Protein AF-A0A061EJB8-F1 (afdb_monomer_lite)

Sequence (89 aa):
MGLRETCEYLAFISQVEPKNFEEAKKEKSWMITMQEELDQFERNKVWTLVPRPTNHPIIGTKWVFKNKMDELGNVNNFVDLGMIDADEL

Radius of 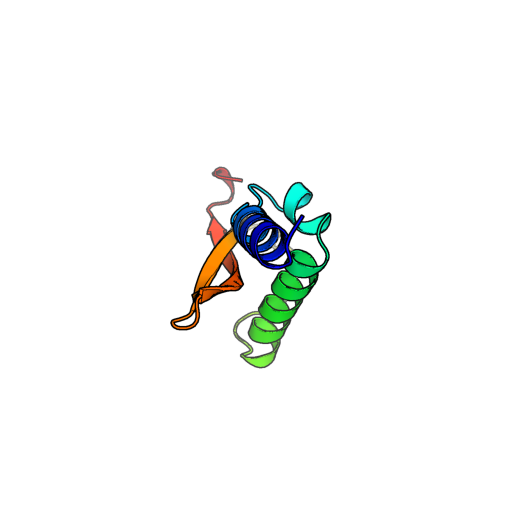gyration: 16.96 Å; chains: 1; bounding box: 39×27×50 Å

Foldseek 3Di:
DDPVVVVVVVLVVLQDWDPAPVRQVVDPLSVVQVVVVVVVCVVVVVDDDDPDDPPDFDWDKGKDWHWDADPVRDIHIHIDIDTHGPVVD

Structure (mmCIF, N/CA/C/O backbone):
data_AF-A0A061EJB8-F1
#
_entry.id   AF-A0A061EJB8-F1
#
loop_
_atom_site.group_PDB
_atom_site.id
_atom_site.type_symbol
_atom_site.label_atom_id
_atom_site.label_alt_id
_atom_site.label_comp_id
_atom_site.label_asym_id
_atom_site.label_entity_id
_atom_site.label_seq_id
_atom_site.pdbx_PDB_ins_code
_atom_site.Cartn_x
_atom_site.Cartn_y
_atom_site.Cartn_z
_atom_site.occupancy
_atom_site.B_iso_or_equiv
_atom_site.auth_seq_id
_atom_site.auth_comp_id
_atom_site.auth_asym_id
_atom_site.auth_atom_id
_atom_site.pdbx_PDB_model_num
ATOM 1 N N . MET A 1 1 ? 25.678 2.385 -27.585 1.00 47.59 1 MET A N 1
ATOM 2 C CA . MET A 1 1 ? 24.879 2.161 -26.369 1.00 47.59 1 MET A CA 1
ATOM 3 C C . MET A 1 1 ? 23.776 1.196 -26.723 1.00 47.59 1 MET A C 1
ATOM 5 O O . MET A 1 1 ? 22.909 1.542 -27.517 1.00 47.59 1 MET A O 1
ATOM 9 N N . GLY A 1 2 ? 23.927 -0.055 -26.303 1.00 51.25 2 GLY A N 1
ATOM 10 C CA . GLY A 1 2 ? 23.055 -1.153 -26.722 1.00 51.25 2 GLY A CA 1
ATOM 11 C C . GLY A 1 2 ? 21.815 -1.265 -25.838 1.00 51.25 2 GLY A C 1
ATOM 12 O O . GLY A 1 2 ? 21.875 -0.950 -24.655 1.00 51.25 2 GLY A O 1
ATOM 13 N N . LEU A 1 3 ? 20.723 -1.801 -26.395 1.00 55.94 3 LEU A N 1
ATOM 14 C CA . LEU A 1 3 ? 19.475 -2.150 -25.685 1.00 55.94 3 LEU A CA 1
ATOM 15 C C . LEU A 1 3 ? 19.701 -2.917 -24.364 1.00 55.94 3 LEU A C 1
ATOM 17 O O . LEU A 1 3 ? 18.909 -2.824 -23.431 1.00 55.94 3 LEU A O 1
ATOM 21 N N . ARG A 1 4 ? 20.807 -3.657 -24.273 1.00 54.94 4 ARG A N 1
ATOM 22 C CA . ARG A 1 4 ? 21.198 -4.428 -23.093 1.00 54.94 4 ARG A CA 1
ATOM 23 C C . ARG A 1 4 ? 21.610 -3.547 -21.904 1.00 54.94 4 ARG A C 1
ATOM 25 O O . ARG A 1 4 ? 21.163 -3.804 -20.795 1.00 54.94 4 ARG A O 1
ATOM 32 N N . GLU A 1 5 ? 22.359 -2.469 -22.146 1.00 56.47 5 GLU A N 1
ATOM 33 C CA . GLU A 1 5 ? 22.759 -1.511 -21.099 1.00 56.47 5 GLU A CA 1
ATOM 34 C C . GLU A 1 5 ? 21.539 -0.746 -20.559 1.00 56.47 5 GLU A C 1
ATOM 36 O O . GLU A 1 5 ? 21.445 -0.469 -19.366 1.00 56.47 5 GLU A O 1
ATOM 41 N N . THR A 1 6 ? 20.559 -0.452 -21.423 1.00 56.06 6 THR A N 1
ATOM 42 C CA . THR A 1 6 ? 19.312 0.212 -21.013 1.00 56.06 6 THR A CA 1
ATOM 43 C C . THR A 1 6 ? 18.409 -0.691 -20.173 1.00 56.06 6 THR A C 1
ATOM 45 O O . THR A 1 6 ? 17.782 -0.204 -19.236 1.00 56.06 6 THR A O 1
ATOM 48 N N . CYS A 1 7 ? 18.359 -1.997 -20.457 1.00 54.91 7 CYS A N 1
ATOM 49 C CA . CYS A 1 7 ? 17.591 -2.954 -19.655 1.00 54.91 7 CYS A CA 1
ATOM 50 C C . CYS A 1 7 ? 18.221 -3.189 -18.276 1.00 54.91 7 CYS A C 1
ATOM 52 O O . CYS A 1 7 ? 17.498 -3.226 -17.284 1.00 54.91 7 CYS A O 1
ATOM 54 N N . GLU A 1 8 ? 19.551 -3.287 -18.197 1.00 55.22 8 GLU A N 1
ATOM 55 C CA . GLU A 1 8 ? 20.270 -3.445 -16.925 1.00 55.22 8 GLU A CA 1
ATOM 56 C C . GLU A 1 8 ? 20.116 -2.201 -16.029 1.00 55.22 8 GLU A C 1
ATOM 58 O O . GLU A 1 8 ? 19.879 -2.325 -14.828 1.00 55.22 8 GLU A O 1
ATOM 63 N N . TYR A 1 9 ? 20.143 -0.997 -16.612 1.00 59.22 9 TYR A N 1
ATOM 64 C CA . TYR A 1 9 ? 19.898 0.256 -15.890 1.00 59.22 9 TYR A CA 1
ATOM 65 C C . TYR A 1 9 ? 18.448 0.397 -15.395 1.00 59.22 9 TYR A C 1
ATOM 67 O O . TYR A 1 9 ? 18.225 0.814 -14.261 1.00 59.22 9 TYR A O 1
ATOM 75 N N . LEU A 1 10 ? 17.455 0.013 -16.205 1.00 55.28 10 LEU A N 1
ATOM 76 C CA . LEU A 1 10 ? 16.044 0.024 -15.797 1.00 55.28 10 LEU A CA 1
ATOM 77 C C . LEU A 1 10 ? 15.757 -1.003 -14.693 1.00 55.28 10 LEU A C 1
ATOM 79 O O . LEU A 1 10 ? 15.060 -0.680 -13.735 1.00 55.28 10 LEU A O 1
ATOM 83 N N . ALA A 1 11 ? 16.338 -2.203 -14.783 1.00 53.53 11 ALA A N 1
ATOM 84 C CA . ALA A 1 11 ? 16.237 -3.220 -13.737 1.00 53.53 11 ALA A CA 1
ATOM 85 C C . ALA A 1 11 ? 16.907 -2.772 -12.427 1.00 53.53 11 ALA A C 1
ATOM 87 O O . ALA A 1 11 ? 16.421 -3.102 -11.350 1.00 53.53 11 ALA A O 1
ATOM 88 N N . PHE A 1 12 ? 17.991 -1.996 -12.508 1.00 57.09 12 PHE A N 1
ATOM 89 C CA . PHE A 1 12 ? 18.652 -1.400 -11.348 1.00 57.09 12 PHE A CA 1
ATOM 90 C C . PHE A 1 12 ? 17.833 -0.260 -10.722 1.00 57.09 12 PHE A C 1
ATOM 92 O O . PHE A 1 12 ? 17.677 -0.220 -9.506 1.00 57.09 12 PHE A O 1
ATOM 99 N N . ILE A 1 13 ? 17.250 0.640 -11.524 1.00 53.78 13 ILE A N 1
ATOM 100 C CA . ILE A 1 13 ? 16.366 1.698 -11.000 1.00 53.78 13 ILE A CA 1
ATOM 101 C C . ILE A 1 13 ? 15.101 1.103 -10.378 1.00 53.78 13 ILE A C 1
ATOM 103 O O . ILE A 1 13 ? 14.657 1.578 -9.336 1.00 53.78 13 ILE A O 1
ATOM 107 N N . SER A 1 14 ? 14.585 0.008 -10.938 1.00 58.62 14 SER A N 1
ATOM 108 C CA . SER A 1 14 ? 13.461 -0.729 -10.363 1.00 58.62 14 SER A CA 1
ATOM 109 C C . SER A 1 14 ? 13.764 -1.379 -9.005 1.00 58.62 14 SER A C 1
ATOM 111 O O . SER A 1 14 ? 12.842 -1.900 -8.392 1.00 58.62 14 SER A O 1
ATOM 113 N N . GLN A 1 15 ? 15.014 -1.373 -8.521 1.00 61.97 15 GLN A N 1
ATOM 114 C CA . GLN A 1 15 ? 15.375 -1.899 -7.197 1.00 61.97 15 GLN A CA 1
ATOM 115 C C . GLN A 1 15 ? 15.334 -0.847 -6.087 1.00 61.97 15 GLN A C 1
ATOM 117 O O . GLN A 1 15 ? 15.448 -1.214 -4.917 1.00 61.97 15 GLN A O 1
ATOM 122 N N . VAL A 1 16 ? 15.186 0.442 -6.405 1.00 74.50 16 VAL A N 1
ATOM 123 C CA . VAL A 1 16 ? 15.202 1.481 -5.371 1.00 74.50 16 VAL A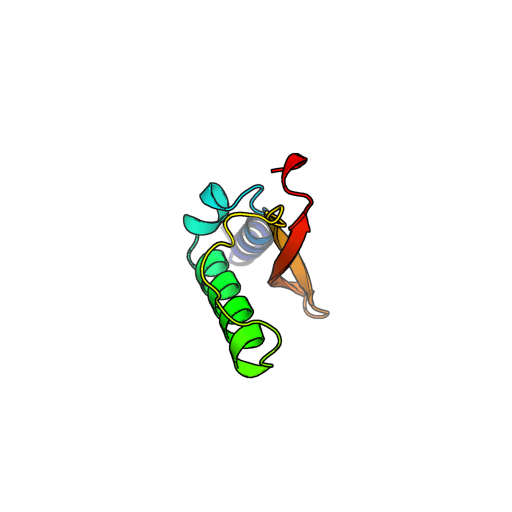 CA 1
ATOM 124 C C . VAL A 1 16 ? 13.841 1.535 -4.687 1.00 74.50 16 VAL A C 1
ATOM 126 O O . VAL A 1 16 ? 12.882 2.106 -5.198 1.00 74.50 16 VAL A O 1
ATOM 129 N N . GLU A 1 17 ? 13.760 0.904 -3.520 1.00 83.81 17 GLU A N 1
ATOM 130 C CA . GLU A 1 17 ? 12.578 0.950 -2.665 1.00 83.81 17 GLU A CA 1
ATOM 131 C C . GLU A 1 17 ? 12.447 2.341 -2.020 1.00 83.81 17 GLU A C 1
ATOM 133 O O . GLU A 1 17 ? 13.404 2.826 -1.398 1.00 83.81 17 GLU A O 1
ATOM 138 N N . PRO A 1 18 ? 11.277 2.996 -2.129 1.00 86.31 18 PRO A N 1
ATOM 139 C CA . PRO A 1 18 ? 10.998 4.219 -1.397 1.00 86.31 18 PRO A CA 1
ATOM 140 C C . PRO A 1 18 ? 11.089 3.983 0.107 1.00 86.31 18 PRO A C 1
ATOM 142 O O . PRO A 1 18 ? 10.558 3.006 0.636 1.00 86.31 18 PRO A O 1
ATOM 145 N N . LYS A 1 19 ? 11.700 4.917 0.834 1.00 86.06 19 LYS A N 1
ATOM 146 C CA . LYS A 1 19 ? 11.816 4.802 2.299 1.00 86.06 19 LYS A CA 1
ATOM 147 C C . LYS A 1 19 ? 10.563 5.258 3.033 1.00 86.06 19 LYS A C 1
ATOM 149 O O . LYS A 1 19 ? 10.380 4.957 4.211 1.00 86.06 19 LYS A O 1
ATOM 154 N N . ASN A 1 20 ? 9.740 6.061 2.368 1.00 86.25 20 ASN A N 1
ATOM 155 C CA . ASN A 1 20 ? 8.564 6.696 2.939 1.00 86.25 20 ASN A CA 1
ATOM 156 C C . ASN A 1 20 ? 7.547 7.036 1.842 1.00 86.25 20 ASN A C 1
ATOM 158 O O . ASN A 1 20 ? 7.847 7.025 0.647 1.00 86.25 20 ASN A O 1
ATOM 162 N N . PHE A 1 21 ? 6.336 7.380 2.278 1.00 86.94 21 PHE A N 1
ATOM 163 C CA . PHE A 1 21 ? 5.238 7.763 1.394 1.00 86.94 21 PHE A CA 1
ATOM 164 C C . PHE A 1 21 ? 5.574 8.966 0.497 1.00 86.94 21 PHE A C 1
ATOM 166 O O . PHE A 1 21 ? 5.170 8.995 -0.661 1.00 86.94 21 PHE A O 1
ATOM 173 N N . GLU A 1 22 ? 6.333 9.945 0.996 1.00 90.75 22 GLU A N 1
ATOM 174 C CA . GLU A 1 22 ? 6.677 11.149 0.228 1.00 90.75 22 GLU A CA 1
ATOM 175 C C . GLU A 1 22 ? 7.625 10.861 -0.942 1.00 90.75 22 GLU A C 1
ATOM 177 O O . GLU A 1 22 ? 7.559 11.536 -1.970 1.00 90.75 22 GLU A O 1
ATOM 182 N N . GLU A 1 23 ? 8.496 9.861 -0.814 1.00 89.69 23 GLU A N 1
ATOM 183 C CA . GLU A 1 23 ? 9.297 9.336 -1.920 1.00 89.69 23 GLU A CA 1
ATOM 184 C C . GLU A 1 23 ? 8.425 8.528 -2.883 1.00 89.69 23 GLU A C 1
ATOM 186 O O . GLU A 1 23 ? 8.412 8.822 -4.077 1.00 89.69 23 GLU A O 1
ATOM 191 N N . ALA A 1 24 ? 7.622 7.597 -2.361 1.00 87.94 24 ALA A N 1
ATOM 192 C CA . ALA A 1 24 ? 6.770 6.728 -3.169 1.00 87.94 24 ALA A CA 1
ATOM 193 C C . ALA A 1 24 ? 5.761 7.512 -4.021 1.00 87.94 24 ALA A 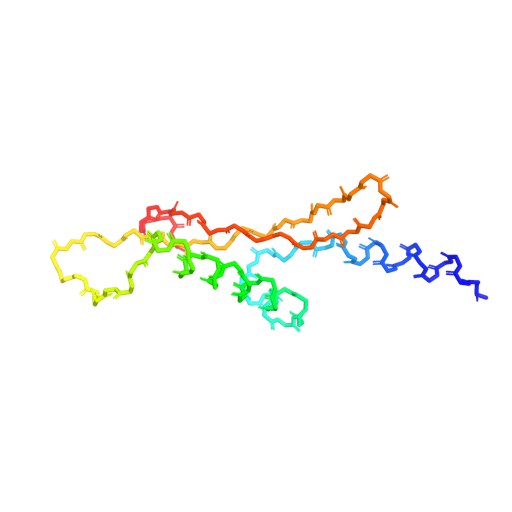C 1
ATOM 195 O O . ALA A 1 24 ? 5.567 7.206 -5.194 1.00 87.94 24 ALA A O 1
ATOM 196 N N . LYS A 1 25 ? 5.144 8.574 -3.482 1.00 88.88 25 LYS A N 1
ATOM 197 C CA . LYS A 1 25 ? 4.128 9.344 -4.221 1.00 88.88 25 LYS A CA 1
ATOM 198 C C . LYS A 1 25 ? 4.685 10.100 -5.432 1.00 88.88 25 LYS A C 1
ATOM 200 O O . LYS A 1 25 ? 3.911 10.552 -6.270 1.00 88.88 25 LYS A O 1
ATOM 205 N N . LYS A 1 26 ? 6.005 10.299 -5.522 1.00 89.62 26 LYS A N 1
ATOM 206 C CA . LYS A 1 26 ? 6.634 10.982 -6.669 1.00 89.62 26 LYS A CA 1
ATOM 207 C C . LYS A 1 26 ? 6.647 10.103 -7.915 1.00 89.62 26 LYS A C 1
ATOM 209 O O . LYS A 1 26 ? 6.754 10.618 -9.026 1.00 89.62 26 LYS A O 1
ATOM 214 N N . GLU A 1 27 ? 6.525 8.795 -7.734 1.00 86.69 27 GLU A N 1
ATOM 215 C CA . GLU A 1 27 ? 6.602 7.807 -8.793 1.00 86.69 27 GLU A CA 1
ATOM 216 C C . GLU A 1 27 ? 5.234 7.175 -9.047 1.00 86.69 27 GLU A C 1
ATOM 218 O O . GLU A 1 27 ? 4.577 6.624 -8.162 1.00 86.69 27 GLU A O 1
ATOM 223 N N . LYS A 1 28 ? 4.796 7.235 -10.306 1.00 86.50 28 LYS A N 1
ATOM 224 C CA . LYS A 1 28 ? 3.456 6.783 -10.692 1.00 86.50 28 LYS A CA 1
ATOM 225 C C . LYS A 1 28 ? 3.247 5.282 -10.453 1.00 86.50 28 LYS A C 1
ATOM 227 O O . LYS A 1 28 ? 2.146 4.887 -10.089 1.00 86.50 28 LYS A O 1
ATOM 232 N N . SER A 1 29 ? 4.279 4.459 -10.647 1.00 84.56 29 SER A N 1
ATOM 233 C CA . SER A 1 29 ? 4.232 3.007 -10.411 1.00 84.56 29 SER A CA 1
ATOM 234 C C . SER A 1 29 ? 3.881 2.685 -8.956 1.00 84.56 29 SER A C 1
ATOM 236 O O . SER A 1 29 ? 2.977 1.892 -8.700 1.00 8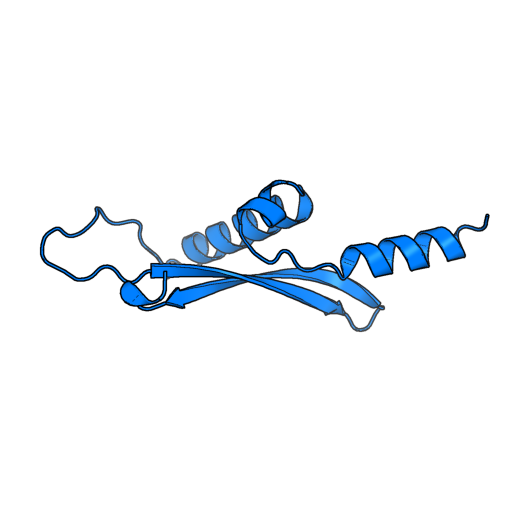4.56 29 SER A O 1
ATOM 238 N N . TRP A 1 30 ? 4.523 3.358 -8.000 1.00 87.88 30 TRP A N 1
ATOM 239 C CA . TRP A 1 30 ? 4.244 3.213 -6.573 1.00 87.88 30 TRP A CA 1
ATOM 240 C C . TRP A 1 30 ? 2.856 3.726 -6.189 1.00 87.88 30 TRP A C 1
ATOM 242 O O . TRP A 1 30 ? 2.163 3.061 -5.424 1.00 87.88 30 TRP A O 1
ATOM 252 N N . MET A 1 31 ? 2.403 4.852 -6.754 1.00 89.75 31 MET A N 1
ATOM 253 C CA . MET A 1 31 ? 1.031 5.334 -6.538 1.00 89.75 31 MET A CA 1
ATOM 254 C C . MET A 1 31 ? -0.032 4.344 -7.018 1.00 89.75 31 MET A C 1
ATOM 256 O O . MET A 1 31 ? -1.005 4.110 -6.305 1.00 89.75 31 MET A O 1
ATOM 260 N N . ILE A 1 32 ? 0.152 3.770 -8.211 1.00 89.12 32 ILE A N 1
ATOM 261 C CA . ILE A 1 32 ? -0.762 2.756 -8.753 1.00 89.12 32 ILE A CA 1
ATOM 262 C C . ILE A 1 32 ? -0.782 1.537 -7.830 1.00 89.12 32 ILE A C 1
ATOM 264 O O . ILE A 1 32 ? -1.856 1.112 -7.425 1.00 89.12 32 ILE A O 1
ATOM 268 N N . THR A 1 33 ? 0.392 1.051 -7.422 1.00 88.06 33 THR A N 1
ATOM 269 C CA . THR A 1 33 ? 0.508 -0.117 -6.535 1.00 88.06 33 THR A CA 1
ATOM 270 C C . THR A 1 33 ? -0.179 0.128 -5.181 1.00 88.06 33 THR A C 1
ATOM 272 O O . THR A 1 33 ? -0.915 -0.726 -4.698 1.00 88.06 33 THR A O 1
ATOM 275 N N . MET A 1 34 ? -0.005 1.315 -4.579 1.00 89.94 34 MET A N 1
ATOM 276 C CA . MET A 1 34 ? -0.706 1.705 -3.340 1.00 89.94 34 MET A CA 1
ATOM 277 C C . MET A 1 34 ? -2.224 1.720 -3.507 1.00 89.94 34 MET A C 1
ATOM 279 O O . MET A 1 34 ? -2.938 1.251 -2.623 1.00 89.94 34 MET A O 1
ATOM 283 N N . GLN A 1 35 ? -2.723 2.240 -4.629 1.00 90.12 35 GLN A N 1
ATOM 284 C CA . GLN A 1 35 ? -4.158 2.253 -4.894 1.00 90.12 35 GLN A CA 1
ATOM 285 C C . GLN A 1 35 ? -4.705 0.837 -5.098 1.00 90.12 35 GLN A C 1
ATOM 287 O O . GLN A 1 35 ? -5.735 0.497 -4.526 1.00 90.12 35 GLN A O 1
ATOM 292 N N . GLU A 1 36 ? -4.001 -0.003 -5.858 1.00 90.19 36 GLU A N 1
ATOM 293 C CA . GLU A 1 36 ? -4.401 -1.391 -6.096 1.00 90.19 36 GLU A CA 1
ATOM 294 C C . GLU A 1 36 ? -4.520 -2.188 -4.793 1.00 90.19 36 GLU A C 1
ATOM 296 O O . GLU A 1 36 ? -5.454 -2.980 -4.656 1.00 90.19 36 GLU A O 1
ATOM 301 N N . GLU A 1 37 ? -3.621 -1.960 -3.832 1.00 88.88 37 GLU A N 1
ATOM 302 C CA . GLU A 1 37 ? -3.663 -2.586 -2.506 1.00 88.88 37 GLU A CA 1
ATOM 303 C C . GLU A 1 37 ? -4.853 -2.089 -1.666 1.00 88.88 37 GLU A C 1
ATOM 305 O O . GLU A 1 37 ? -5.599 -2.892 -1.102 1.00 88.88 37 GLU A O 1
ATOM 310 N N . LEU A 1 38 ? -5.111 -0.774 -1.637 1.00 88.56 38 LEU A N 1
ATOM 311 C CA . LEU A 1 38 ? -6.299 -0.226 -0.965 1.00 88.56 38 LEU A CA 1
ATOM 312 C C . LEU A 1 38 ? -7.595 -0.795 -1.555 1.00 88.56 38 LEU A C 1
ATOM 314 O O . LEU A 1 38 ? -8.497 -1.190 -0.811 1.00 88.56 38 LEU A O 1
ATOM 318 N N . ASP A 1 39 ? -7.667 -0.904 -2.881 1.00 89.56 39 ASP A N 1
ATOM 319 C CA . ASP A 1 39 ? -8.824 -1.482 -3.555 1.00 89.56 39 ASP A CA 1
ATOM 320 C C . ASP A 1 39 ? -8.977 -2.979 -3.222 1.00 89.56 39 ASP A C 1
ATOM 322 O O . ASP A 1 39 ? -10.097 -3.493 -3.162 1.00 89.56 39 ASP A O 1
ATOM 326 N N . GLN A 1 40 ? -7.877 -3.714 -2.996 1.00 89.00 40 GLN A N 1
ATOM 327 C CA . GLN A 1 40 ? -7.939 -5.100 -2.516 1.00 89.00 40 GLN A CA 1
ATOM 328 C C . GLN A 1 40 ? -8.554 -5.180 -1.119 1.00 89.00 40 GLN A C 1
ATOM 330 O O . GLN A 1 40 ? -9.396 -6.051 -0.887 1.00 89.00 40 GLN A O 1
ATOM 335 N N . PHE A 1 41 ? -8.196 -4.275 -0.203 1.00 87.56 41 PHE A N 1
ATOM 336 C CA . PHE A 1 41 ? -8.799 -4.243 1.130 1.00 87.56 41 PHE A CA 1
ATOM 337 C C . PHE A 1 41 ? -10.307 -3.986 1.085 1.00 87.56 41 PHE A C 1
ATOM 339 O O . PHE A 1 41 ? -11.062 -4.651 1.804 1.00 87.56 41 PHE A O 1
ATOM 346 N N . GLU A 1 42 ? -10.754 -3.081 0.212 1.00 87.69 42 GLU A N 1
ATOM 347 C CA . GLU A 1 42 ? -12.178 -2.806 0.009 1.00 87.69 42 GLU A CA 1
ATOM 348 C C . GLU A 1 42 ? -12.905 -4.012 -0.601 1.00 87.69 42 GLU A C 1
ATOM 350 O O . GLU A 1 42 ? -13.924 -4.459 -0.065 1.00 87.69 42 GLU A O 1
ATOM 355 N N . ARG A 1 43 ? -12.356 -4.608 -1.672 1.00 91.00 43 ARG A N 1
ATOM 356 C CA . ARG A 1 43 ? -12.934 -5.802 -2.318 1.00 91.00 43 ARG A CA 1
ATOM 357 C C . ARG A 1 43 ? -13.051 -6.979 -1.356 1.00 91.00 43 ARG A C 1
ATOM 359 O O . ARG A 1 43 ? -14.076 -7.662 -1.344 1.00 91.00 43 ARG A O 1
ATOM 366 N N . ASN A 1 44 ? -12.025 -7.191 -0.535 1.00 91.06 44 ASN A N 1
ATOM 367 C CA . ASN A 1 44 ? -11.987 -8.268 0.449 1.00 91.06 44 ASN A CA 1
ATOM 368 C C . ASN A 1 44 ? -12.804 -7.946 1.710 1.00 91.06 44 ASN A C 1
ATOM 370 O O . ASN A 1 44 ? -12.970 -8.823 2.557 1.00 91.06 44 ASN A O 1
ATOM 374 N N . LYS A 1 45 ? -13.334 -6.718 1.838 1.00 88.81 45 LYS A N 1
ATOM 375 C CA . LYS A 1 45 ? -14.114 -6.231 2.991 1.00 88.81 45 LYS A CA 1
ATOM 376 C C . LYS A 1 45 ? -13.404 -6.432 4.327 1.00 88.81 45 LYS A C 1
ATOM 378 O O . LYS A 1 45 ? -14.043 -6.646 5.355 1.00 88.81 45 LYS A O 1
ATOM 383 N N . VAL A 1 46 ? -12.078 -6.384 4.308 1.00 86.69 46 VAL A N 1
ATOM 384 C CA . VAL A 1 46 ? -11.274 -6.563 5.519 1.00 86.69 46 VAL A CA 1
ATOM 385 C C . VAL A 1 46 ? -11.212 -5.275 6.334 1.00 86.69 46 VAL A C 1
ATOM 387 O O . VAL A 1 46 ? -10.963 -5.329 7.535 1.00 86.69 46 VAL A O 1
ATOM 390 N N . TRP A 1 47 ? -11.405 -4.119 5.691 1.00 83.50 47 TRP A N 1
ATOM 391 C CA . TRP A 1 47 ? -11.280 -2.797 6.301 1.00 83.50 47 TRP A CA 1
ATOM 392 C C . TRP A 1 47 ? -12.577 -2.003 6.120 1.00 83.50 47 TRP A C 1
ATOM 394 O O . TRP A 1 47 ? -13.282 -2.132 5.121 1.00 83.50 47 TRP A O 1
ATOM 404 N N . THR A 1 48 ? -12.911 -1.172 7.104 1.00 80.75 48 THR A N 1
ATOM 405 C CA . THR A 1 48 ? -14.012 -0.206 7.018 1.00 80.75 48 THR A CA 1
ATOM 406 C C . THR A 1 48 ? -13.506 1.131 7.526 1.00 80.75 48 THR A C 1
ATOM 408 O O . THR A 1 48 ? -12.958 1.212 8.625 1.00 80.75 48 THR A O 1
ATOM 411 N N . LEU A 1 49 ? -13.683 2.184 6.730 1.00 82.31 49 LEU A N 1
ATOM 412 C CA . LEU A 1 49 ? -13.317 3.530 7.144 1.00 82.31 49 LEU A CA 1
ATOM 413 C C . LEU A 1 49 ? -14.292 4.004 8.229 1.00 82.31 49 LEU A C 1
ATOM 415 O O . LEU A 1 49 ? -15.493 4.116 7.987 1.00 82.31 49 LEU A O 1
ATOM 419 N N . VAL A 1 50 ? -13.771 4.284 9.422 1.00 84.38 50 VAL A N 1
ATOM 420 C CA . VAL A 1 50 ? -14.552 4.775 10.564 1.00 84.38 50 VAL A CA 1
ATOM 421 C C . VAL A 1 50 ? -14.063 6.158 11.002 1.00 84.38 50 VAL A C 1
ATOM 423 O O . VAL A 1 50 ? -12.878 6.465 10.850 1.00 84.38 50 VAL A O 1
ATOM 426 N N . PRO A 1 51 ? -14.941 7.013 11.559 1.00 86.56 51 PRO A N 1
ATOM 427 C CA . PRO A 1 51 ? -14.513 8.261 12.177 1.00 86.56 51 PRO A CA 1
ATOM 428 C C . PRO A 1 51 ? -13.498 8.015 13.294 1.00 86.56 51 PRO A C 1
ATOM 430 O O . PRO A 1 51 ? -13.575 7.022 14.018 1.00 86.56 51 PRO A O 1
ATOM 433 N N . ARG A 1 52 ? -12.573 8.964 13.468 1.00 84.25 52 ARG A N 1
ATOM 434 C CA . ARG A 1 52 ? -11.557 8.909 14.522 1.00 84.25 52 ARG A CA 1
ATOM 435 C C . ARG A 1 52 ? -12.224 8.799 15.908 1.00 84.25 52 ARG A C 1
ATOM 437 O O . ARG A 1 52 ? -12.948 9.724 16.287 1.00 84.25 52 ARG A O 1
ATOM 444 N N . PRO A 1 53 ? -11.961 7.739 16.693 1.00 85.50 53 PRO A N 1
ATOM 445 C CA . PRO A 1 53 ? -12.497 7.625 18.044 1.00 85.50 53 PRO A CA 1
ATOM 446 C C . PRO A 1 53 ? -11.839 8.651 18.978 1.00 85.50 53 PRO A C 1
ATOM 448 O O . PRO A 1 53 ? -10.637 8.898 18.903 1.00 85.50 53 PRO A O 1
ATOM 451 N N . THR A 1 54 ? -12.625 9.261 19.869 1.00 85.94 54 THR A N 1
ATOM 452 C CA . THR A 1 54 ? -12.152 10.341 20.762 1.00 85.94 54 THR A CA 1
ATOM 453 C C . THR A 1 54 ? -11.493 9.821 22.043 1.00 85.94 54 THR A C 1
ATOM 455 O O . THR A 1 54 ? -10.598 10.467 22.571 1.00 85.94 54 THR A O 1
ATOM 458 N N . ASN A 1 55 ? -11.905 8.640 22.518 1.00 87.06 55 ASN A N 1
ATOM 459 C CA . ASN A 1 55 ? -11.487 8.067 23.809 1.00 87.06 55 ASN A CA 1
ATOM 460 C C . ASN A 1 55 ? -10.686 6.761 23.678 1.00 87.06 55 ASN A C 1
ATOM 462 O O . ASN A 1 55 ? -10.608 5.993 24.633 1.00 87.06 55 ASN A O 1
ATOM 466 N N . HIS A 1 56 ? -10.131 6.479 22.500 1.00 80.94 56 HIS A N 1
ATOM 467 C CA . HIS A 1 56 ? -9.335 5.276 22.270 1.00 80.94 56 HIS A CA 1
ATOM 468 C C . HIS A 1 56 ? -7.981 5.652 21.673 1.00 80.94 56 HIS A C 1
ATOM 470 O O . HIS A 1 56 ? -7.921 6.587 20.866 1.00 80.94 56 HIS A O 1
ATOM 476 N N . PRO A 1 57 ? -6.905 4.934 22.041 1.00 79.38 57 PRO A N 1
ATOM 477 C CA . PRO A 1 57 ? -5.649 5.039 21.321 1.00 79.38 57 PRO A CA 1
ATOM 478 C C . PRO A 1 57 ? -5.884 4.643 19.862 1.00 79.38 57 PRO A C 1
ATOM 480 O O . PRO A 1 57 ? -6.635 3.715 19.558 1.00 79.38 57 PRO A O 1
ATOM 483 N N . ILE A 1 58 ? -5.279 5.399 18.956 1.00 80.31 58 ILE A N 1
ATOM 484 C CA . ILE A 1 58 ? -5.379 5.155 17.519 1.00 80.31 58 ILE A CA 1
ATOM 485 C C . ILE A 1 58 ? -4.177 4.327 17.137 1.00 80.31 58 ILE A C 1
ATOM 487 O O . ILE A 1 58 ? -3.061 4.769 17.360 1.00 80.31 58 ILE A O 1
ATOM 491 N N . ILE A 1 59 ? -4.397 3.161 16.546 1.00 81.25 59 ILE A N 1
ATOM 492 C CA . ILE A 1 59 ? -3.302 2.395 15.959 1.00 81.25 59 ILE A CA 1
ATOM 493 C C . ILE A 1 59 ? -2.880 3.120 14.681 1.00 81.25 59 ILE A C 1
ATOM 495 O O . ILE A 1 59 ? -3.718 3.456 13.838 1.00 81.25 59 ILE A O 1
ATOM 499 N N . GLY A 1 60 ? -1.590 3.415 14.579 1.00 81.19 60 GLY A N 1
ATOM 500 C CA . GLY A 1 60 ? -0.993 3.974 13.384 1.00 81.19 60 GLY A CA 1
ATOM 501 C C . GLY A 1 60 ? -0.927 2.951 12.257 1.00 81.19 60 GLY A C 1
ATOM 502 O O . GLY A 1 60 ? -0.968 1.742 12.471 1.00 81.19 60 GLY A O 1
ATOM 503 N N . THR A 1 61 ? -0.792 3.428 11.028 1.00 83.69 61 THR A N 1
ATOM 504 C CA . THR A 1 61 ? -0.509 2.561 9.880 1.00 83.69 61 THR A CA 1
ATOM 505 C C . THR A 1 61 ? 0.665 3.121 9.107 1.00 83.69 61 THR A C 1
ATOM 507 O O . THR A 1 61 ? 0.732 4.331 8.879 1.00 83.69 61 THR A O 1
ATOM 510 N N . LYS A 1 62 ? 1.565 2.247 8.664 1.00 85.94 62 LYS A N 1
ATOM 511 C CA . LYS A 1 62 ? 2.749 2.612 7.894 1.00 85.94 62 LYS A CA 1
ATOM 512 C C . LYS A 1 62 ? 2.829 1.795 6.615 1.00 85.94 62 LYS A C 1
ATOM 514 O O . LYS A 1 62 ? 2.656 0.579 6.628 1.00 85.94 62 LYS A O 1
ATOM 519 N N . TRP A 1 63 ? 3.145 2.480 5.523 1.00 87.69 63 TRP A N 1
ATOM 520 C CA . TRP A 1 63 ? 3.461 1.839 4.255 1.00 87.69 63 TRP A CA 1
ATOM 521 C C . TRP A 1 63 ? 4.836 1.179 4.312 1.00 87.69 63 TRP A C 1
ATOM 523 O O . TRP A 1 63 ? 5.829 1.811 4.684 1.00 87.69 63 TRP A O 1
ATOM 533 N N . VAL A 1 64 ? 4.888 -0.080 3.901 1.00 86.44 64 VAL A N 1
ATOM 534 C CA . VAL A 1 64 ? 6.110 -0.853 3.708 1.00 86.44 64 VAL A CA 1
ATOM 535 C C . VAL A 1 64 ? 6.242 -1.127 2.216 1.00 86.44 64 VAL A C 1
ATOM 537 O O . VAL A 1 64 ? 5.466 -1.888 1.645 1.00 86.44 64 VAL A O 1
ATOM 540 N N . PHE A 1 65 ? 7.222 -0.489 1.585 1.00 84.81 65 PHE A N 1
ATOM 541 C CA . PHE A 1 65 ? 7.503 -0.638 0.159 1.00 84.81 65 PHE A CA 1
ATOM 542 C C . PHE A 1 65 ? 8.524 -1.752 -0.038 1.00 84.81 65 PHE A C 1
ATOM 544 O O . PHE A 1 65 ? 9.547 -1.769 0.643 1.00 84.81 65 PHE A O 1
ATOM 551 N N . LYS A 1 66 ? 8.235 -2.693 -0.937 1.00 83.19 66 LYS A N 1
ATOM 552 C CA . LYS A 1 66 ? 9.127 -3.802 -1.275 1.00 83.19 66 LYS A CA 1
ATOM 553 C C . LYS A 1 66 ? 9.099 -4.092 -2.763 1.00 83.19 66 LYS A C 1
ATOM 555 O O . LYS A 1 66 ? 8.039 -4.090 -3.375 1.00 83.19 66 LYS A O 1
ATOM 560 N N . ASN A 1 67 ? 10.240 -4.437 -3.331 1.00 82.25 67 ASN A N 1
ATOM 561 C CA . ASN A 1 67 ? 10.321 -4.961 -4.686 1.00 82.25 67 ASN A CA 1
ATOM 562 C C . ASN A 1 67 ? 10.359 -6.491 -4.646 1.00 82.25 67 ASN A C 1
ATOM 564 O O . ASN A 1 67 ? 11.091 -7.094 -3.861 1.00 82.25 67 ASN A O 1
ATOM 568 N N . LYS A 1 68 ? 9.567 -7.141 -5.501 1.00 77.81 68 LYS A N 1
ATOM 569 C CA . LYS A 1 68 ? 9.611 -8.594 -5.701 1.00 77.81 68 LYS A CA 1
ATOM 570 C C . LYS A 1 68 ? 10.016 -8.883 -7.137 1.00 77.81 68 LYS A C 1
ATOM 572 O O . LYS A 1 68 ? 9.405 -8.366 -8.066 1.00 77.81 68 LYS A O 1
ATOM 577 N N . MET A 1 69 ? 11.036 -9.716 -7.309 1.00 78.06 69 MET A N 1
ATOM 578 C CA . MET A 1 69 ? 11.436 -10.223 -8.619 1.00 78.06 69 MET A CA 1
ATOM 579 C C . MET A 1 69 ? 10.754 -11.570 -8.864 1.00 78.06 69 MET A C 1
ATOM 581 O O . MET A 1 69 ? 10.754 -12.424 -7.976 1.00 78.06 69 MET A O 1
ATOM 585 N N . ASP A 1 70 ? 10.142 -11.740 -10.033 1.00 77.56 70 ASP A N 1
ATOM 586 C CA . ASP A 1 70 ? 9.557 -13.017 -10.446 1.00 77.56 70 ASP A CA 1
ATOM 587 C C . ASP A 1 70 ? 10.620 -13.985 -11.009 1.00 77.56 70 ASP A C 1
ATOM 589 O O . ASP A 1 70 ? 11.792 -13.639 -11.172 1.00 77.56 70 ASP A O 1
ATOM 593 N N . GLU A 1 71 ? 10.213 -15.220 -11.317 1.00 80.12 71 GLU A N 1
ATOM 594 C CA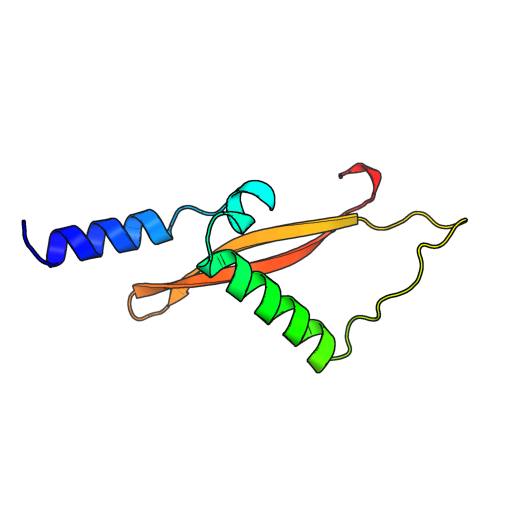 . GLU A 1 71 ? 11.096 -16.256 -11.884 1.00 80.12 71 GLU A CA 1
ATOM 595 C C . GLU A 1 71 ? 11.666 -15.887 -13.267 1.00 80.12 71 GLU A C 1
ATOM 597 O O . GLU A 1 71 ? 12.649 -16.479 -13.713 1.00 80.12 71 GLU A O 1
ATOM 602 N N . LEU A 1 72 ? 11.060 -14.907 -13.946 1.00 79.50 72 LEU A N 1
ATOM 603 C CA . LEU A 1 72 ? 11.472 -14.406 -15.255 1.00 79.50 72 LEU A CA 1
ATOM 604 C C . LEU A 1 72 ? 12.404 -13.186 -15.146 1.00 79.50 72 LEU A C 1
ATOM 606 O O . LEU A 1 72 ? 12.872 -12.686 -16.169 1.00 79.50 72 LEU A O 1
ATOM 610 N N . GLY A 1 73 ? 12.700 -12.719 -13.929 1.00 71.88 73 GLY A N 1
ATOM 611 C CA . GLY A 1 73 ? 13.547 -11.558 -13.673 1.00 71.88 73 GLY A CA 1
ATOM 612 C C . GLY A 1 73 ? 12.827 -10.211 -13.787 1.00 71.88 73 GLY A C 1
ATOM 613 O O . GLY A 1 73 ? 13.491 -9.174 -13.741 1.00 71.88 73 GLY A O 1
ATOM 614 N N . ASN A 1 74 ? 11.496 -10.190 -13.922 1.00 74.88 74 ASN A N 1
ATOM 615 C CA . ASN A 1 74 ? 10.731 -8.946 -13.902 1.00 74.88 74 ASN A CA 1
ATOM 616 C C . ASN A 1 74 ? 10.556 -8.472 -12.461 1.00 74.88 74 ASN A C 1
ATOM 618 O O . ASN A 1 74 ? 10.216 -9.252 -11.570 1.00 74.88 74 ASN A O 1
ATOM 622 N N . VAL A 1 75 ? 10.759 -7.176 -12.239 1.00 72.38 75 VAL A N 1
ATOM 623 C CA . VAL A 1 75 ? 10.534 -6.552 -10.937 1.00 72.38 75 VAL A CA 1
ATOM 624 C C . VAL A 1 75 ? 9.114 -6.008 -10.878 1.00 72.38 75 VAL A C 1
ATOM 626 O O . VAL A 1 75 ? 8.700 -5.236 -11.740 1.00 72.38 75 VAL A O 1
ATOM 629 N N . ASN A 1 76 ? 8.390 -6.404 -9.838 1.00 73.75 76 ASN A N 1
ATOM 630 C CA . ASN A 1 76 ? 7.080 -5.881 -9.497 1.00 73.75 76 ASN A CA 1
ATOM 631 C C . ASN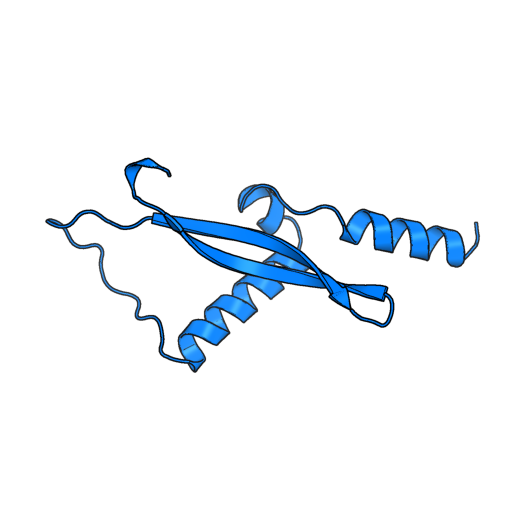 A 1 76 ? 7.152 -5.153 -8.155 1.00 73.75 76 ASN A C 1
ATOM 633 O O . ASN A 1 76 ? 7.752 -5.643 -7.191 1.00 73.75 76 ASN A O 1
ATOM 637 N N . ASN A 1 77 ? 6.493 -4.002 -8.094 1.00 79.81 77 ASN A N 1
ATOM 638 C CA . ASN A 1 77 ? 6.331 -3.253 -6.861 1.00 79.81 77 ASN A CA 1
ATOM 639 C C . ASN A 1 77 ? 5.315 -3.972 -5.970 1.00 79.81 77 ASN A C 1
ATOM 641 O O . ASN A 1 77 ? 4.266 -4.422 -6.428 1.00 79.81 77 ASN A O 1
ATOM 645 N N . PHE A 1 78 ? 5.624 -4.066 -4.687 1.00 78.62 78 PHE A N 1
ATOM 646 C CA . PHE A 1 78 ? 4.750 -4.604 -3.661 1.00 78.62 78 PHE A CA 1
ATOM 647 C C . PHE A 1 78 ? 4.670 -3.593 -2.522 1.00 78.62 78 PHE A C 1
ATOM 649 O O . PHE A 1 78 ? 5.683 -3.056 -2.072 1.00 78.62 78 PHE A O 1
ATOM 656 N N . VAL A 1 79 ? 3.464 -3.326 -2.046 1.00 81.88 79 VAL A N 1
ATOM 657 C CA . VAL A 1 79 ? 3.242 -2.458 -0.892 1.00 81.88 79 VAL A CA 1
ATOM 658 C C . VAL A 1 79 ? 2.433 -3.223 0.130 1.00 81.88 79 VAL A C 1
ATOM 660 O O . VAL A 1 79 ? 1.507 -3.941 -0.222 1.00 81.88 79 VAL A O 1
ATOM 663 N N . ASP A 1 80 ? 2.823 -3.092 1.387 1.00 80.75 80 ASP A N 1
ATOM 664 C CA . ASP A 1 80 ? 2.109 -3.670 2.515 1.00 80.75 80 ASP A CA 1
ATOM 665 C C . ASP A 1 80 ? 1.772 -2.550 3.500 1.00 80.75 80 ASP A C 1
ATOM 667 O O . ASP A 1 80 ? 2.551 -1.604 3.671 1.00 80.75 80 ASP A O 1
ATOM 671 N N . LEU A 1 81 ? 0.606 -2.637 4.131 1.00 79.56 81 LEU A N 1
ATOM 672 C CA . LEU A 1 81 ? 0.158 -1.668 5.119 1.00 79.56 81 LEU A CA 1
ATOM 673 C C . LEU A 1 81 ? 0.263 -2.307 6.503 1.00 79.56 81 LEU A C 1
ATOM 675 O O . LEU A 1 81 ? -0.601 -3.067 6.935 1.00 79.56 81 LEU A O 1
ATOM 679 N N . GLY A 1 82 ? 1.347 -1.986 7.205 1.00 78.50 82 GLY A N 1
ATOM 680 C CA . GLY A 1 82 ? 1.587 -2.469 8.558 1.00 78.50 82 GLY A CA 1
ATOM 681 C C . GLY A 1 82 ? 0.860 -1.614 9.590 1.00 78.50 82 GLY A C 1
ATOM 682 O O . GLY A 1 82 ? 0.901 -0.384 9.518 1.00 78.50 82 GLY A O 1
ATOM 683 N N . MET A 1 83 ? 0.228 -2.255 10.572 1.00 77.12 83 MET A N 1
ATOM 684 C CA . MET A 1 83 ? -0.198 -1.587 11.802 1.00 77.12 83 MET A CA 1
ATOM 685 C C . MET A 1 83 ? 1.029 -1.318 12.670 1.00 77.12 83 MET A C 1
ATOM 687 O O . MET A 1 83 ? 1.853 -2.211 12.860 1.00 77.12 83 MET A O 1
ATOM 691 N N . ILE A 1 84 ? 1.140 -0.101 13.184 1.00 74.81 84 ILE A N 1
ATOM 692 C CA . ILE A 1 84 ? 2.163 0.284 14.155 1.00 74.81 84 ILE A CA 1
ATOM 693 C C . ILE A 1 84 ? 1.487 0.947 15.343 1.00 74.81 84 ILE A C 1
ATOM 695 O O . ILE A 1 84 ? 0.453 1.606 15.189 1.00 74.81 84 ILE A O 1
ATOM 699 N N . ASP A 1 85 ? 2.047 0.764 16.531 1.00 67.75 85 ASP A N 1
ATOM 700 C CA . ASP A 1 85 ? 1.536 1.458 17.702 1.00 67.75 85 ASP A CA 1
ATOM 701 C C . ASP A 1 85 ? 1.684 2.979 17.503 1.00 67.75 85 ASP A C 1
ATOM 703 O O . ASP A 1 85 ? 2.575 3.462 16.798 1.00 67.75 85 ASP A O 1
ATOM 707 N N . ALA A 1 86 ? 0.734 3.753 18.037 1.00 61.38 86 ALA A N 1
ATOM 708 C CA . ALA A 1 86 ? 0.634 5.196 17.776 1.00 61.38 86 ALA A CA 1
ATOM 709 C C . ALA A 1 86 ? 1.880 5.985 18.205 1.00 61.38 86 ALA A C 1
ATOM 711 O O . ALA A 1 86 ? 2.094 7.100 17.738 1.00 61.38 86 ALA A O 1
ATOM 712 N N . ASP A 1 87 ? 2.639 5.432 19.144 1.00 62.06 87 ASP A N 1
ATOM 713 C CA . ASP A 1 87 ? 3.877 5.953 19.710 1.00 62.06 87 ASP A CA 1
ATOM 714 C C . ASP A 1 87 ? 5.121 5.650 18.858 1.00 62.06 87 ASP A C 1
ATOM 716 O O . ASP A 1 87 ? 6.169 6.244 19.106 1.00 62.06 87 ASP A O 1
ATOM 720 N N . GLU A 1 88 ? 5.007 4.798 17.831 1.00 57.53 88 GLU A N 1
ATOM 721 C CA . GLU A 1 88 ? 6.075 4.495 16.862 1.00 57.53 88 GLU A CA 1
ATOM 722 C C . GLU A 1 88 ? 5.940 5.251 15.518 1.00 57.53 88 GLU A C 1
ATOM 724 O O . GLU A 1 88 ? 6.761 5.062 14.611 1.00 57.53 88 GLU A O 1
ATOM 729 N N . LEU A 1 89 ? 4.908 6.095 15.374 1.00 56.84 89 LEU A N 1
ATOM 730 C CA . LEU A 1 89 ? 4.677 6.995 14.228 1.00 56.84 89 LEU A CA 1
ATOM 731 C C . LEU A 1 89 ? 5.523 8.274 14.305 1.00 56.84 89 LEU A C 1
ATOM 733 O O . LEU A 1 89 ? 6.086 8.645 13.247 1.00 56.84 89 LEU A O 1
#

Organism: Theobroma cacao (NCBI:txid3641)

Secondary structure (DSSP, 8-state):
--HHHHHHHHHHHTT---SSHHHHTTSHHHHHHHHHHHHHHHHTT-----PPPSSSPPPEEEEEEEEEE-TTS-EEEEEEEEEE-TT--

pLDDT: mean 77.91, std 12.31, range [47.59, 91.06]